Protein AF-A0A838DLN4-F1 (afdb_monomer)

Foldseek 3Di:
DPDDPDDLDDDPWDWQEWEAQLVNQKIWTWTQVQWIWMDGNVPVPPDSGTDIQDDGPGTWNEKEAALVRQWMWIWGQSQWIWIAGPVVSDTLDIDHDGPGTDNYDYYDNPDDDDPPPRD

Mean predicted aligned error: 5.26 Å

Sequence (119 aa):
TGQCLKILQGYSNWVYSVAFSPSGNLLASGHQDNEVRFWDLKDLKSVPFPRLLRGHLGVVYSVAFNRAGNMLASGSLDRMVRIWDVNTGECLATLPGHNDQVNSVAFHPLFKNNQKMFA

pLDDT: mean 88.84, std 13.3, range [38.81, 98.81]

Secondary structure (DSSP, 8-state):
------------SPEEEEEE-TTSSEEEEEETTS-EEEEESTTTTT--S-EEE---SS-EEEEEE-TTSSEEEEEETTS-EEEEETTT--EEEEE---SS--------TT----S-S--

Solvent-accessible surface area (backbone atoms only — not comparable to full-atom values): 6870 Å² total; per-residue (Å²): 133,93,67,86,88,76,82,90,74,91,75,95,63,59,71,62,25,67,30,62,27,73,84,66,44,34,43,38,33,9,20,55,84,16,36,36,38,33,37,57,62,85,42,61,86,80,50,86,65,63,51,71,38,80,78,57,86,25,33,19,38,13,38,26,43,30,58,83,41,53,36,36,39,36,10,12,57,61,19,35,38,38,33,29,35,61,87,82,50,45,76,68,43,76,47,76,82,53,96,50,58,28,69,68,52,76,55,60,81,81,56,76,85,78,93,69,90,78,124

Nearest PDB structures (foldseek):
  5l8e-assembly2_B  TM=8.936E-01  e=5.166E-07  Homo sapiens
  5k1a-assembly4_H  TM=8.911E-01  e=6.923E-07  Homo sapiens
  5k1c-assembly1_B  TM=9.062E-01  e=1.397E-06  Homo sapiens
  5k1b-assembly1_B  TM=9.001E-01  e=1.043E-06  Homo sapiens
  7ay2-assembly1_A  TM=8.968E-01  e=9.276E-07  Homo sapiens

Radius of gyration: 14.25 Å; Cα contacts (8 Å, |Δi|>4): 281; chains: 1; bounding box: 30×31×39 Å

Structure (mmCIF, N/CA/C/O backbone):
data_AF-A0A838DLN4-F1
#
_entry.id   AF-A0A838DLN4-F1
#
loop_
_atom_site.group_PDB
_atom_site.id
_atom_site.type_symbol
_atom_site.label_atom_id
_atom_site.label_alt_id
_atom_site.label_comp_id
_atom_site.label_asym_id
_atom_site.label_entity_id
_atom_site.label_seq_id
_atom_site.pdbx_PDB_ins_code
_atom_site.Cartn_x
_atom_site.Cartn_y
_atom_site.Cartn_z
_atom_site.occupancy
_atom_site.B_iso_or_equiv
_atom_site.auth_seq_id
_atom_site.auth_comp_id
_atom_site.auth_asym_id
_atom_site.auth_atom_id
_atom_site.pdbx_PDB_model_num
ATOM 1 N N . THR A 1 1 ? -15.950 12.995 17.698 1.00 76.19 1 THR A N 1
ATOM 2 C CA . THR A 1 1 ? -15.173 13.294 18.920 1.00 76.19 1 THR A CA 1
ATOM 3 C C . THR A 1 1 ? -13.781 13.845 18.634 1.00 76.19 1 THR A C 1
ATOM 5 O O . THR A 1 1 ? -13.218 14.427 19.544 1.00 76.19 1 THR A O 1
ATOM 8 N N . GLY A 1 2 ? -13.207 13.705 17.424 1.00 88.56 2 GLY A N 1
ATOM 9 C CA . GLY A 1 2 ? -11.891 14.292 17.093 1.00 88.56 2 GLY A CA 1
ATOM 10 C C . GLY A 1 2 ? -10.709 13.703 17.876 1.00 88.56 2 GLY A C 1
ATOM 11 O O . GLY A 1 2 ? -9.593 14.195 17.772 1.00 88.56 2 GLY A O 1
ATOM 12 N N . GLN A 1 3 ? -10.950 12.656 18.668 1.00 89.38 3 GLN A N 1
ATOM 13 C CA . GLN A 1 3 ? -9.946 12.017 19.505 1.00 89.38 3 GLN A CA 1
ATOM 14 C C . GLN A 1 3 ? -9.136 11.012 18.688 1.00 89.38 3 GLN A C 1
ATOM 16 O O . GLN A 1 3 ? -9.696 10.217 17.930 1.00 89.38 3 GLN A O 1
ATOM 21 N N . CYS A 1 4 ? -7.818 11.028 18.877 1.00 86.50 4 CYS A N 1
ATOM 22 C CA . CYS A 1 4 ? -6.935 10.008 18.328 1.00 86.50 4 CYS A CA 1
ATOM 23 C C . CYS A 1 4 ? -7.241 8.658 18.991 1.00 86.50 4 CYS A C 1
ATOM 25 O O . CYS A 1 4 ? -7.117 8.521 20.206 1.00 86.50 4 CYS A O 1
ATOM 27 N N . LEU A 1 5 ? -7.656 7.670 18.192 1.00 80.94 5 LEU A N 1
ATOM 28 C CA . LEU A 1 5 ? -8.001 6.335 18.691 1.00 80.94 5 LEU A CA 1
ATOM 29 C C . LEU A 1 5 ? -6.759 5.482 18.965 1.00 80.94 5 LEU A C 1
ATOM 31 O O . LEU A 1 5 ? -6.728 4.707 19.920 1.00 80.94 5 LEU A O 1
ATOM 35 N N . LYS A 1 6 ? -5.743 5.589 18.103 1.00 80.69 6 LYS A N 1
ATOM 36 C CA . LYS A 1 6 ? -4.526 4.782 18.180 1.00 80.69 6 LYS A CA 1
ATOM 37 C C . LYS A 1 6 ? -3.398 5.435 17.390 1.00 80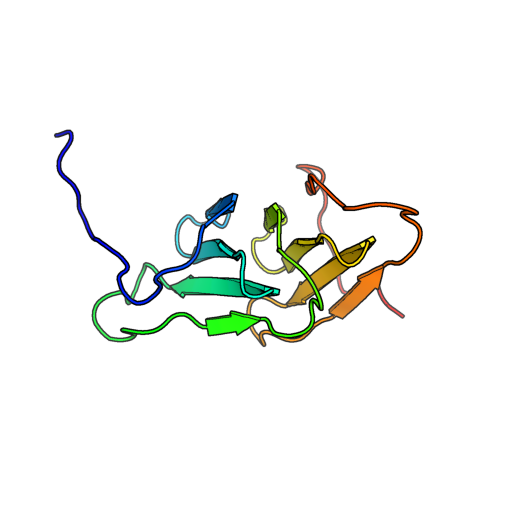.69 6 LYS A C 1
ATOM 39 O O . LYS A 1 6 ? -3.621 5.942 16.294 1.00 80.69 6 LYS A O 1
ATOM 44 N N . ILE A 1 7 ? -2.184 5.345 17.926 1.00 83.75 7 ILE A N 1
ATOM 45 C CA . ILE A 1 7 ? -0.948 5.667 17.212 1.00 83.75 7 ILE A CA 1
ATOM 46 C C . ILE A 1 7 ? -0.256 4.345 16.886 1.00 83.75 7 ILE A C 1
ATOM 48 O O . ILE A 1 7 ? 0.050 3.566 17.791 1.00 83.75 7 ILE A O 1
ATOM 52 N N . LEU A 1 8 ? -0.030 4.083 15.601 1.00 80.31 8 LEU A N 1
ATOM 53 C CA . LEU A 1 8 ? 0.753 2.939 15.137 1.00 80.31 8 LEU A CA 1
ATOM 54 C C . LEU A 1 8 ? 2.221 3.371 15.097 1.00 80.31 8 LEU A C 1
ATOM 56 O O . LEU A 1 8 ? 2.687 3.941 14.115 1.00 80.31 8 LEU A O 1
ATOM 60 N N . GLN A 1 9 ? 2.909 3.201 16.227 1.00 70.00 9 GLN A N 1
ATOM 61 C CA . GLN A 1 9 ? 4.315 3.574 16.394 1.00 70.00 9 GLN A CA 1
ATOM 62 C C . GLN A 1 9 ? 5.249 2.489 15.842 1.00 70.00 9 GLN A C 1
ATOM 64 O O . GLN A 1 9 ? 4.858 1.331 15.723 1.00 70.00 9 GLN A O 1
ATOM 69 N N . GLY A 1 10 ? 6.495 2.865 15.543 1.00 64.06 10 GLY A N 1
ATOM 70 C CA . GLY A 1 10 ? 7.550 1.905 15.197 1.00 64.06 10 GLY A CA 1
ATOM 71 C C . GLY A 1 10 ? 8.532 2.360 14.121 1.00 64.06 10 GLY A C 1
ATOM 72 O O . GLY A 1 10 ? 9.508 1.656 13.885 1.00 64.06 10 GLY A O 1
ATOM 73 N N . TYR A 1 11 ? 8.306 3.510 13.475 1.00 67.69 11 TYR A N 1
ATOM 74 C CA . TYR A 1 11 ? 9.064 3.892 12.280 1.00 67.69 11 TYR A CA 1
ATOM 75 C C . TYR A 1 11 ? 9.397 5.386 12.276 1.00 67.69 11 TYR A C 1
ATOM 77 O O . TYR A 1 11 ? 8.534 6.219 12.542 1.00 67.69 11 TYR A O 1
ATOM 85 N N . SER A 1 12 ? 10.657 5.717 11.979 1.00 69.50 12 SER A N 1
ATOM 86 C CA . SER A 1 12 ? 11.183 7.091 11.903 1.00 69.50 12 SER A CA 1
ATOM 87 C C . SER A 1 12 ? 11.162 7.682 10.487 1.00 69.50 12 SER A C 1
ATOM 89 O O . SER A 1 12 ? 11.591 8.814 10.284 1.00 69.50 12 SER A O 1
ATOM 91 N N . ASN A 1 13 ? 10.694 6.909 9.509 1.00 85.19 13 ASN A N 1
ATOM 92 C CA . ASN A 1 13 ? 10.712 7.247 8.090 1.00 85.19 13 ASN A CA 1
ATOM 93 C C . ASN A 1 13 ? 9.366 7.811 7.621 1.00 85.19 13 ASN A C 1
ATOM 95 O O . ASN A 1 13 ? 8.333 7.589 8.253 1.00 85.19 13 ASN A O 1
ATOM 99 N N . TRP A 1 14 ? 9.369 8.536 6.499 1.00 93.81 14 TRP A N 1
ATOM 100 C CA . TRP A 1 14 ? 8.142 9.118 5.959 1.00 93.81 14 TRP A CA 1
ATOM 101 C C . TRP A 1 14 ? 7.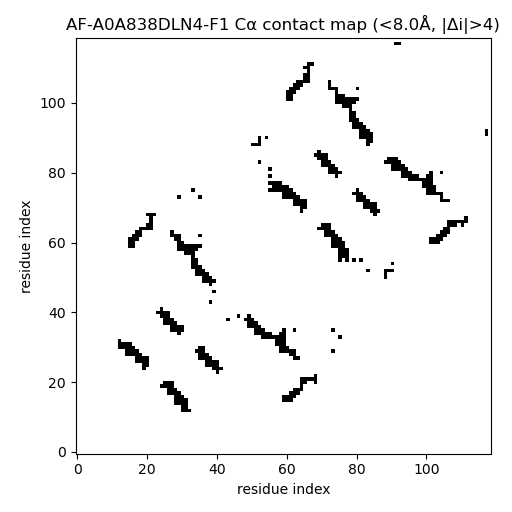180 8.047 5.441 1.00 93.81 14 TRP A C 1
ATOM 103 O O . TRP A 1 14 ? 7.580 7.092 4.767 1.00 93.81 14 TRP A O 1
ATOM 113 N N . VAL A 1 15 ? 5.896 8.265 5.725 1.00 94.69 15 VAL A N 1
ATOM 114 C CA . VAL A 1 15 ? 4.773 7.521 5.152 1.00 94.69 15 VAL A CA 1
ATOM 115 C C . VAL A 1 15 ? 4.180 8.371 4.035 1.00 94.69 15 VAL A C 1
ATOM 117 O O . VAL A 1 15 ? 3.675 9.461 4.297 1.00 94.69 15 VAL A O 1
ATOM 120 N N . TYR A 1 16 ? 4.243 7.886 2.797 1.00 97.38 16 TYR A N 1
ATOM 121 C CA . TYR A 1 16 ? 3.799 8.644 1.618 1.00 97.38 16 TYR A CA 1
ATOM 122 C C . TYR A 1 16 ? 2.348 8.358 1.235 1.00 97.38 16 TYR A C 1
ATOM 124 O O . TYR A 1 16 ? 1.686 9.189 0.619 1.00 97.38 16 TYR A O 1
ATOM 132 N N . SER A 1 17 ? 1.838 7.182 1.597 1.00 97.94 17 SER A N 1
ATOM 133 C CA . SER A 1 17 ? 0.492 6.756 1.233 1.00 97.94 17 SER A CA 1
ATOM 134 C C . SER A 1 17 ? -0.084 5.826 2.284 1.00 97.94 17 SER A C 1
ATOM 136 O O . SER A 1 17 ? 0.647 5.054 2.906 1.00 97.94 17 SER A O 1
ATOM 138 N N . VAL A 1 18 ? -1.403 5.894 2.457 1.00 97.25 18 VAL A N 1
ATOM 139 C CA . VAL A 1 18 ? -2.191 4.969 3.268 1.00 97.25 18 VAL A CA 1
ATOM 140 C C . VAL A 1 18 ? -3.461 4.577 2.522 1.00 97.25 18 VAL A C 1
ATOM 142 O O . VAL A 1 18 ? -4.038 5.390 1.802 1.00 97.25 18 VAL A O 1
ATOM 145 N N . ALA A 1 19 ? -3.919 3.344 2.717 1.00 97.94 19 ALA A N 1
ATOM 146 C CA . ALA A 1 19 ? -5.175 2.858 2.157 1.00 97.94 19 ALA A CA 1
ATOM 147 C C . ALA A 1 19 ? -5.874 1.923 3.145 1.00 97.94 19 ALA A C 1
ATOM 149 O O . ALA A 1 19 ? -5.243 1.034 3.712 1.00 97.94 19 ALA A O 1
ATOM 150 N N . PHE A 1 20 ? -7.184 2.085 3.325 1.00 96.38 20 PHE A N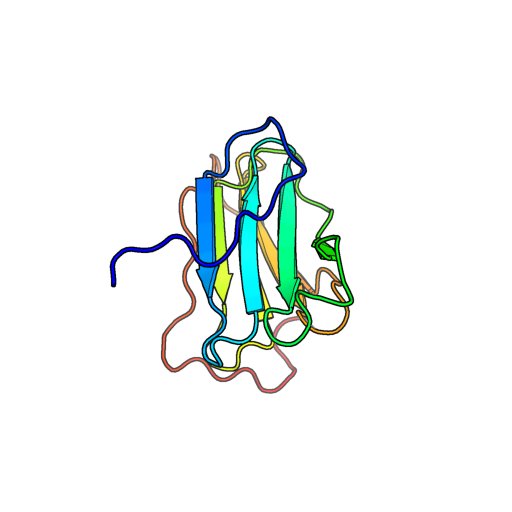 1
ATOM 151 C CA . PHE A 1 20 ? -8.000 1.093 4.024 1.00 96.38 20 PHE A CA 1
ATOM 152 C C . PHE A 1 20 ? -8.468 0.023 3.043 1.00 96.38 20 PHE A C 1
ATOM 154 O O . PHE A 1 20 ? -8.811 0.327 1.897 1.00 96.38 20 PHE A O 1
ATOM 161 N N . SER A 1 21 ? -8.531 -1.230 3.495 1.00 95.00 21 SER A N 1
ATOM 162 C CA . SER A 1 21 ? -9.240 -2.249 2.728 1.00 95.00 21 SER A CA 1
ATOM 163 C C . SER A 1 21 ? -10.732 -1.906 2.659 1.00 95.00 21 SER A C 1
ATOM 165 O O . SER A 1 21 ? -11.260 -1.269 3.573 1.00 95.00 21 SER A O 1
ATOM 167 N N . PRO A 1 22 ? -11.462 -2.366 1.628 1.00 94.12 22 PRO A N 1
ATOM 168 C CA . PRO A 1 22 ? -12.896 -2.093 1.493 1.00 94.12 22 PRO A CA 1
ATOM 169 C C . PRO A 1 22 ? -13.739 -2.558 2.686 1.00 94.12 22 PRO A C 1
ATOM 171 O O . PRO A 1 22 ? -14.810 -2.017 2.933 1.00 94.12 22 PRO A O 1
ATOM 174 N N . SER A 1 23 ? -13.263 -3.567 3.423 1.00 93.38 23 SER A N 1
ATOM 175 C CA . SER A 1 23 ? -13.920 -4.054 4.640 1.00 93.38 23 SER A CA 1
ATOM 176 C C . SER A 1 23 ? -13.652 -3.188 5.877 1.00 93.38 23 SER A C 1
ATOM 178 O O . SER A 1 23 ? -14.257 -3.424 6.917 1.00 93.38 23 SER A O 1
ATOM 180 N N . GLY A 1 24 ? -12.714 -2.240 5.794 1.00 92.00 24 GLY A N 1
ATOM 181 C CA . GLY A 1 24 ? -12.269 -1.400 6.907 1.00 92.00 24 GLY A CA 1
ATOM 182 C C . GLY A 1 24 ? -11.393 -2.117 7.935 1.00 92.00 24 GLY A C 1
ATOM 183 O O . GLY A 1 24 ? -10.984 -1.502 8.910 1.00 92.00 24 GLY A O 1
ATOM 184 N N . ASN A 1 25 ? -11.090 -3.401 7.734 1.00 91.69 25 ASN A N 1
ATOM 185 C CA . ASN A 1 25 ? -10.374 -4.213 8.721 1.00 91.69 25 ASN A CA 1
ATOM 186 C C . ASN A 1 25 ? -8.860 -4.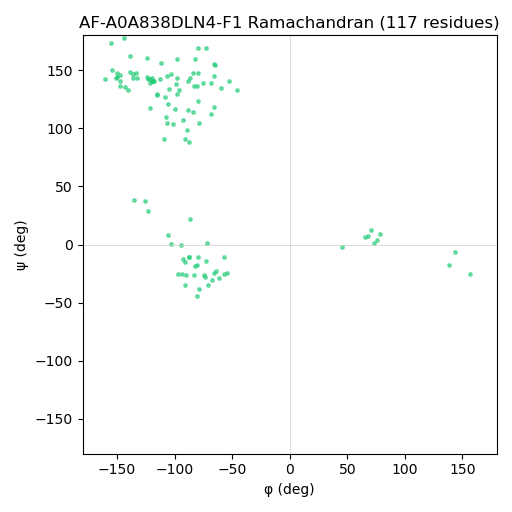191 8.552 1.00 91.69 25 ASN A C 1
ATOM 188 O O . ASN A 1 25 ? -8.153 -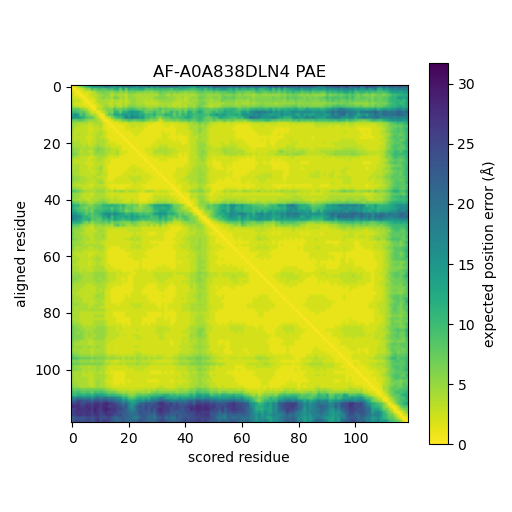4.612 9.455 1.00 91.69 25 ASN A O 1
ATOM 192 N N . LEU A 1 26 ? -8.364 -3.734 7.402 1.00 92.75 26 LEU A N 1
ATOM 193 C CA . LEU A 1 26 ? -6.932 -3.641 7.147 1.00 92.75 26 LEU A CA 1
ATOM 194 C C . LEU A 1 26 ? -6.570 -2.206 6.794 1.00 92.75 26 LEU A C 1
ATOM 196 O O . LEU A 1 26 ? -7.311 -1.545 6.065 1.00 92.75 26 LEU A O 1
ATOM 200 N N . LEU A 1 27 ? -5.411 -1.767 7.264 1.00 94.31 27 LEU A N 1
ATOM 201 C CA . LEU A 1 27 ? -4.759 -0.531 6.841 1.00 94.31 27 LEU A CA 1
ATOM 202 C C . LEU A 1 27 ? -3.449 -0.904 6.163 1.00 94.31 27 LEU A C 1
ATOM 204 O O . LEU A 1 27 ? -2.684 -1.651 6.753 1.00 94.31 27 LEU A O 1
ATOM 208 N N . ALA A 1 28 ? -3.180 -0.388 4.969 1.00 96.19 28 ALA A N 1
ATOM 209 C CA . ALA A 1 28 ? -1.893 -0.494 4.291 1.00 96.19 28 ALA A CA 1
ATOM 210 C C . ALA A 1 28 ? -1.212 0.873 4.217 1.00 96.19 28 ALA A C 1
ATOM 212 O O . ALA A 1 28 ? -1.877 1.908 4.257 1.00 96.19 28 ALA A O 1
ATOM 213 N N . SER A 1 29 ? 0.110 0.874 4.086 1.00 96.06 29 SER A N 1
ATOM 214 C CA . SER A 1 29 ? 0.924 2.083 3.979 1.00 96.06 29 SER A CA 1
ATOM 215 C C . SER A 1 29 ? 2.182 1.862 3.144 1.00 96.06 29 SER A C 1
ATOM 217 O O . SER A 1 29 ? 2.777 0.785 3.204 1.00 96.06 29 SER A O 1
ATOM 219 N N . GLY A 1 30 ? 2.574 2.885 2.383 1.00 97.00 30 GLY A N 1
ATOM 220 C CA . GLY A 1 30 ? 3.820 2.938 1.612 1.00 97.00 30 GLY A CA 1
ATOM 221 C C . GLY A 1 30 ? 4.855 3.842 2.285 1.00 97.00 30 GLY A C 1
ATOM 222 O O . GLY A 1 30 ? 4.515 4.943 2.730 1.00 97.00 30 GLY A O 1
ATOM 223 N N . HIS A 1 31 ? 6.099 3.367 2.382 1.00 95.81 31 HIS A N 1
ATOM 224 C CA . HIS A 1 31 ? 7.149 3.983 3.198 1.00 95.81 31 HIS A CA 1
ATOM 225 C C . HIS A 1 31 ? 8.408 4.345 2.408 1.00 95.81 31 HIS A C 1
ATOM 227 O O . HIS A 1 31 ? 8.693 3.796 1.342 1.00 95.81 31 HIS A O 1
ATOM 233 N N . GLN A 1 32 ? 9.201 5.251 2.988 1.00 96.81 32 GLN A N 1
ATOM 234 C CA . GLN A 1 32 ? 10.522 5.634 2.479 1.00 96.81 32 GLN A CA 1
ATOM 235 C C . GLN A 1 32 ? 11.560 4.504 2.522 1.00 96.81 32 GLN A C 1
ATOM 237 O O . GLN A 1 32 ? 12.504 4.527 1.745 1.00 96.81 32 GLN A O 1
ATOM 242 N N . ASP A 1 33 ? 11.400 3.518 3.406 1.00 94.81 33 ASP A N 1
ATOM 243 C CA . ASP A 1 33 ? 12.318 2.376 3.542 1.00 94.81 33 ASP A CA 1
ATOM 244 C C . ASP A 1 33 ? 12.001 1.214 2.594 1.00 94.81 33 ASP A C 1
ATOM 246 O O . ASP A 1 33 ? 12.418 0.080 2.823 1.00 94.81 33 ASP A O 1
ATOM 250 N N . ASN A 1 34 ? 11.288 1.512 1.508 1.00 95.88 34 ASN A N 1
ATOM 251 C CA . ASN A 1 34 ? 10.950 0.589 0.428 1.00 95.88 34 ASN A CA 1
ATOM 252 C C . ASN A 1 34 ? 9.968 -0.524 0.832 1.00 95.88 34 ASN A C 1
ATOM 254 O O . ASN A 1 34 ? 9.709 -1.437 0.048 1.00 95.88 34 ASN A O 1
ATOM 258 N N . GLU A 1 35 ? 9.400 -0.476 2.036 1.00 94.69 35 GLU A N 1
ATOM 259 C CA . GLU A 1 35 ? 8.442 -1.475 2.497 1.00 94.69 35 GLU A CA 1
ATOM 260 C C . GLU A 1 35 ? 7.001 -0.990 2.317 1.00 94.69 35 GLU A C 1
ATOM 262 O O . GLU A 1 35 ? 6.665 0.178 2.537 1.00 94.69 35 GLU A O 1
ATOM 267 N N . VAL A 1 36 ? 6.117 -1.927 1.971 1.00 96.50 36 VAL A N 1
ATOM 268 C CA . VAL A 1 36 ? 4.687 -1.759 2.223 1.00 96.50 36 VAL A CA 1
ATOM 269 C C . VAL A 1 36 ? 4.355 -2.466 3.522 1.00 96.50 36 VAL A C 1
ATOM 271 O O . VAL A 1 36 ? 4.751 -3.609 3.749 1.00 96.50 36 VAL A O 1
ATOM 274 N N . ARG A 1 37 ? 3.610 -1.788 4.388 1.00 92.94 37 ARG A N 1
ATOM 275 C CA . ARG A 1 37 ? 3.193 -2.330 5.682 1.00 92.94 37 ARG A CA 1
ATOM 276 C C . ARG A 1 37 ? 1.694 -2.375 5.756 1.00 92.94 37 ARG A C 1
ATOM 278 O O . ARG A 1 37 ? 1.049 -1.420 5.325 1.00 92.94 37 ARG A O 1
ATOM 285 N N . PHE A 1 38 ? 1.148 -3.429 6.346 1.00 91.38 38 PHE A N 1
ATOM 286 C CA . PHE A 1 38 ? -0.272 -3.460 6.649 1.00 91.38 38 PHE A CA 1
ATOM 287 C C . PHE A 1 38 ? -0.592 -4.062 8.016 1.00 91.38 38 PHE A C 1
ATOM 289 O O . PHE A 1 38 ? 0.111 -4.941 8.516 1.00 91.38 38 PHE A O 1
ATOM 296 N N . TRP A 1 39 ? -1.665 -3.553 8.619 1.00 90.12 39 TRP A N 1
ATOM 297 C CA . TRP A 1 39 ? -2.138 -3.900 9.957 1.00 90.12 39 TRP A CA 1
ATOM 298 C C . TRP A 1 39 ? -3.531 -4.501 9.889 1.00 90.12 39 TRP A C 1
ATOM 300 O O . TRP A 1 39 ? -4.379 -3.997 9.150 1.00 90.12 39 TRP A O 1
ATOM 310 N N . ASP A 1 40 ? -3.773 -5.517 10.717 1.00 88.88 40 ASP A N 1
ATOM 311 C CA . ASP A 1 40 ? -5.124 -5.963 11.040 1.00 88.88 40 ASP A CA 1
ATOM 312 C C . ASP A 1 40 ? -5.691 -5.100 12.168 1.00 88.88 40 ASP A C 1
ATOM 314 O O . ASP A 1 40 ? -5.195 -5.088 13.295 1.00 88.88 40 ASP A O 1
ATOM 318 N N . LEU A 1 41 ? -6.730 -4.340 11.840 1.00 86.88 41 LEU A N 1
ATOM 319 C CA . LEU A 1 41 ? -7.381 -3.407 12.746 1.00 86.88 41 LEU A CA 1
ATOM 320 C C . LEU A 1 41 ? -8.366 -4.100 13.691 1.00 86.88 41 LEU A C 1
ATOM 322 O O . LEU A 1 41 ? -8.701 -3.524 14.726 1.00 86.88 41 LEU A O 1
ATOM 326 N N . LYS A 1 42 ? -8.806 -5.329 13.381 1.00 84.62 42 LYS A N 1
ATOM 327 C CA . LYS A 1 42 ? -9.638 -6.114 14.305 1.00 84.62 42 LYS A CA 1
ATOM 328 C C . LYS A 1 42 ? -8.853 -6.530 15.538 1.00 84.62 42 LYS A C 1
ATOM 330 O O . LYS A 1 42 ? -9.436 -6.643 16.613 1.00 84.62 42 LYS A O 1
ATOM 335 N N . ASP A 1 43 ? -7.548 -6.730 15.375 1.00 73.56 43 ASP A N 1
ATOM 336 C CA . ASP A 1 43 ? -6.690 -7.295 16.408 1.00 73.56 43 ASP A CA 1
ATOM 337 C C . ASP A 1 43 ? -5.463 -6.434 16.739 1.00 73.56 43 ASP A C 1
ATOM 339 O O . ASP A 1 43 ? -4.378 -6.908 17.075 1.00 73.56 43 ASP A O 1
ATOM 343 N N . LEU A 1 44 ? -5.663 -5.114 16.726 1.00 72.19 44 LEU A N 1
ATOM 344 C CA . LEU A 1 44 ? -4.673 -4.120 17.161 1.00 72.19 44 LEU A CA 1
ATOM 345 C C . LEU A 1 44 ? -4.177 -4.307 18.606 1.00 72.19 44 LEU A C 1
ATOM 347 O O . LEU A 1 44 ? -3.258 -3.604 19.034 1.00 72.19 44 LEU A O 1
ATOM 351 N N . LYS A 1 45 ? -4.822 -5.180 19.388 1.00 68.75 45 LYS A N 1
ATOM 352 C CA . LYS A 1 45 ? -4.417 -5.510 20.756 1.00 68.75 45 LYS A CA 1
ATOM 353 C C . LYS A 1 45 ? -3.461 -6.702 20.807 1.00 68.75 45 LYS A C 1
ATOM 355 O O . LYS A 1 45 ? -2.591 -6.679 21.672 1.00 68.75 45 LYS A O 1
ATOM 360 N N . SER A 1 46 ? -3.598 -7.703 19.930 1.00 62.78 46 SER A N 1
ATOM 361 C CA . SER A 1 46 ? -2.742 -8.898 19.956 1.00 62.78 46 SER A CA 1
ATOM 362 C C . SER A 1 46 ? -1.572 -8.842 18.970 1.00 62.78 46 SER A C 1
ATOM 364 O O . SER A 1 46 ? -0.540 -9.460 19.228 1.00 62.78 46 SER A O 1
ATOM 366 N N . VAL A 1 47 ? -1.692 -8.077 17.876 1.00 64.75 47 VAL A N 1
ATOM 367 C CA . VAL A 1 47 ? -0.648 -7.970 16.848 1.00 64.75 47 VAL A CA 1
ATOM 368 C C . VAL A 1 47 ? -0.002 -6.580 16.906 1.00 64.75 47 VAL A C 1
ATOM 370 O O . VAL A 1 47 ? -0.474 -5.645 16.255 1.00 64.75 47 VAL A O 1
ATOM 373 N N . PRO A 1 48 ? 1.082 -6.401 17.685 1.00 65.00 48 PRO A N 1
ATOM 374 C CA . PRO A 1 48 ? 1.712 -5.093 17.854 1.00 65.00 48 PRO A CA 1
ATOM 375 C C . PRO A 1 48 ? 2.486 -4.618 16.615 1.00 65.00 48 PRO A C 1
ATOM 377 O O . PRO A 1 48 ? 2.821 -3.437 16.536 1.00 65.00 48 PRO A O 1
ATOM 380 N N . PHE A 1 49 ? 2.764 -5.503 15.651 1.00 78.44 49 PHE A N 1
ATOM 381 C CA . PHE A 1 49 ? 3.610 -5.208 14.493 1.00 78.44 49 PHE A CA 1
ATOM 382 C C . PHE A 1 49 ? 2.872 -5.408 13.164 1.00 78.44 49 PHE A C 1
ATOM 384 O O . PHE A 1 49 ? 2.103 -6.359 13.024 1.00 78.44 49 PHE A O 1
ATOM 391 N N . PRO A 1 50 ? 3.111 -4.552 12.158 1.00 87.06 50 PRO A N 1
ATOM 392 C CA . PRO A 1 50 ? 2.564 -4.769 10.830 1.00 87.06 50 PRO A CA 1
ATOM 393 C C . PRO A 1 50 ? 3.155 -6.009 10.171 1.00 87.06 50 PRO A C 1
ATOM 395 O O . PRO A 1 50 ? 4.307 -6.384 10.397 1.00 87.06 50 PRO A O 1
ATOM 398 N N . ARG A 1 51 ? 2.386 -6.568 9.241 1.00 89.44 51 ARG A N 1
ATOM 399 C CA . ARG A 1 51 ? 2.928 -7.455 8.217 1.00 89.44 51 ARG A CA 1
ATOM 400 C C . ARG A 1 51 ? 3.669 -6.618 7.178 1.00 89.44 51 ARG A C 1
ATOM 402 O O . ARG A 1 51 ? 3.209 -5.538 6.801 1.00 89.44 51 ARG A O 1
ATOM 409 N N . LEU A 1 52 ? 4.817 -7.123 6.736 1.00 92.50 52 LEU A N 1
ATOM 410 C CA . LEU A 1 52 ? 5.715 -6.433 5.814 1.00 92.50 52 LEU A CA 1
ATOM 411 C C . LEU A 1 52 ? 5.665 -7.104 4.446 1.00 92.50 52 LEU A C 1
ATOM 413 O O . LEU A 1 52 ? 5.895 -8.306 4.334 1.00 92.50 52 LEU A O 1
ATOM 417 N N . LEU A 1 53 ? 5.419 -6.312 3.411 1.00 94.69 53 LEU A N 1
ATOM 418 C CA . LEU A 1 53 ? 5.522 -6.716 2.018 1.00 94.69 53 LEU A CA 1
ATOM 419 C C . LEU A 1 53 ? 6.843 -6.169 1.479 1.00 94.69 53 LEU A C 1
ATOM 421 O O . LEU A 1 53 ? 7.007 -4.964 1.259 1.00 94.69 53 LEU A O 1
ATOM 425 N N . ARG A 1 54 ? 7.816 -7.071 1.345 1.00 95.56 54 ARG A N 1
ATOM 426 C CA . ARG A 1 54 ? 9.188 -6.763 0.933 1.00 95.56 54 ARG A CA 1
ATOM 427 C C . ARG A 1 54 ? 9.359 -7.051 -0.552 1.00 95.56 54 ARG A C 1
ATOM 429 O O . ARG A 1 54 ? 8.900 -8.077 -1.042 1.00 95.56 54 ARG A O 1
ATOM 436 N N . GLY A 1 55 ? 10.057 -6.168 -1.258 1.00 96.06 55 GLY A N 1
ATOM 437 C CA . GLY A 1 55 ? 10.430 -6.405 -2.654 1.00 96.06 55 GLY A CA 1
ATOM 438 C C . GLY A 1 55 ? 10.705 -5.140 -3.454 1.00 96.06 55 GLY A C 1
ATOM 439 O O . GLY A 1 55 ? 11.468 -5.197 -4.415 1.00 96.06 55 GLY A O 1
ATOM 440 N N . HIS A 1 56 ? 10.125 -4.000 -3.076 1.00 98.12 56 HIS A N 1
ATOM 441 C CA . HIS A 1 56 ? 10.517 -2.738 -3.694 1.00 98.12 56 HIS A CA 1
ATOM 442 C C . HIS A 1 56 ? 11.968 -2.388 -3.354 1.00 98.12 56 HIS A C 1
ATOM 444 O O . HIS A 1 56 ? 12.457 -2.678 -2.261 1.00 98.12 56 HIS A O 1
ATOM 450 N N . LEU A 1 57 ? 12.651 -1.772 -4.315 1.00 97.94 57 LEU A N 1
ATOM 451 C CA . LEU A 1 57 ? 14.045 -1.333 -4.187 1.00 97.94 57 LEU A CA 1
ATOM 452 C C . LEU A 1 57 ? 14.166 0.190 -4.026 1.00 97.94 57 LEU A C 1
ATOM 454 O O . LEU A 1 57 ? 15.267 0.734 -4.047 1.00 97.94 57 LEU A O 1
ATOM 458 N N . GLY A 1 58 ? 13.035 0.874 -3.860 1.00 98.06 58 GLY A N 1
ATOM 459 C CA . GLY A 1 58 ? 12.954 2.310 -3.641 1.00 98.06 58 GLY A CA 1
ATOM 460 C C . GLY A 1 58 ? 11.671 2.696 -2.910 1.00 98.06 58 GLY A C 1
ATOM 461 O O . GLY A 1 58 ? 10.785 1.861 -2.699 1.00 98.06 58 GLY A O 1
ATOM 462 N N . VAL A 1 59 ? 11.578 3.976 -2.547 1.00 98.06 59 VAL A N 1
ATOM 463 C CA . VAL A 1 59 ? 10.450 4.569 -1.812 1.00 98.06 59 VAL A CA 1
ATOM 464 C C . VAL A 1 59 ? 9.119 4.128 -2.405 1.00 98.06 59 VAL A C 1
ATOM 466 O O . VAL A 1 59 ? 8.936 4.187 -3.619 1.00 98.06 59 VAL A O 1
ATOM 469 N N . VAL A 1 60 ? 8.180 3.710 -1.558 1.00 98.56 60 VAL A N 1
ATOM 470 C CA . VAL A 1 60 ? 6.829 3.360 -1.999 1.00 98.56 60 VAL A CA 1
ATOM 471 C 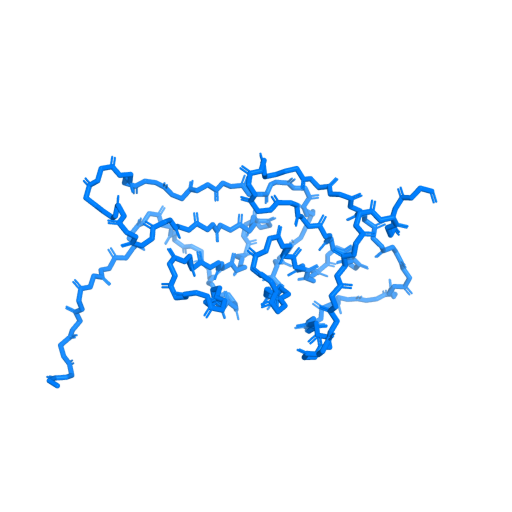C . VAL A 1 60 ? 5.928 4.581 -1.878 1.00 98.56 60 VAL A C 1
ATOM 473 O O . VAL A 1 60 ? 5.539 4.971 -0.777 1.00 98.56 60 VAL A O 1
ATOM 476 N N . TYR A 1 61 ? 5.582 5.174 -3.016 1.00 98.69 61 TYR A N 1
ATOM 477 C CA . TYR A 1 61 ? 4.803 6.410 -3.068 1.00 98.69 61 TYR A CA 1
ATOM 478 C C . TYR A 1 61 ? 3.303 6.189 -2.956 1.00 98.69 61 TYR A C 1
ATOM 480 O O . TYR A 1 61 ? 2.586 7.082 -2.516 1.00 98.69 61 TYR A O 1
ATOM 488 N N . SER A 1 62 ? 2.807 5.019 -3.358 1.00 98.69 62 SER A N 1
ATOM 489 C CA . SER A 1 62 ? 1.371 4.781 -3.442 1.00 98.69 62 SER A CA 1
ATOM 490 C C . SER A 1 62 ? 1.018 3.338 -3.145 1.00 98.69 62 SER A C 1
ATOM 492 O O . SER A 1 62 ? 1.718 2.426 -3.585 1.00 98.69 62 SER A O 1
ATOM 494 N N . VAL A 1 63 ? -0.082 3.145 -2.418 1.00 98.75 63 VAL A N 1
ATOM 495 C CA . VAL A 1 63 ? -0.708 1.844 -2.183 1.00 98.75 63 VAL A CA 1
ATOM 496 C C . VAL A 1 63 ? -2.212 1.928 -2.431 1.00 98.75 63 VAL A C 1
ATOM 498 O O . VAL A 1 63 ? -2.845 2.929 -2.101 1.00 98.75 63 VAL A O 1
ATOM 501 N N . ALA A 1 64 ? -2.806 0.870 -2.982 1.00 98.19 64 ALA A N 1
ATOM 502 C CA . ALA A 1 64 ? -4.250 0.791 -3.193 1.00 98.19 64 ALA A CA 1
ATOM 503 C C . ALA A 1 64 ? -4.753 -0.646 -3.055 1.00 98.19 64 ALA A C 1
ATOM 505 O O . ALA A 1 64 ? -4.153 -1.571 -3.597 1.00 98.19 64 ALA A O 1
ATOM 506 N N . PHE A 1 65 ? -5.880 -0.837 -2.368 1.00 96.50 65 PHE A N 1
ATOM 507 C CA . PHE A 1 65 ? -6.573 -2.124 -2.338 1.00 96.50 65 PHE A CA 1
ATOM 508 C C . PHE A 1 65 ? -7.485 -2.285 -3.549 1.00 96.50 65 PHE A C 1
ATOM 510 O O . PHE A 1 65 ? -8.097 -1.324 -4.021 1.00 96.50 65 PHE A O 1
ATOM 517 N N . ASN A 1 66 ? -7.635 -3.522 -4.014 1.00 94.62 66 ASN A N 1
ATOM 518 C CA . ASN A 1 66 ? -8.703 -3.847 -4.948 1.00 94.62 66 ASN A CA 1
ATOM 519 C C . ASN A 1 66 ? -10.072 -3.856 -4.242 1.00 94.62 66 ASN A C 1
ATOM 521 O O . ASN A 1 66 ? -10.174 -3.864 -3.014 1.00 94.62 66 ASN A O 1
ATOM 525 N N . ARG A 1 67 ? -11.157 -3.910 -5.024 1.00 92.31 67 ARG A N 1
ATOM 526 C CA . ARG A 1 67 ? -12.534 -3.870 -4.502 1.00 92.31 67 ARG A CA 1
ATOM 527 C C . ARG A 1 67 ? -12.879 -5.031 -3.561 1.00 92.31 67 ARG A C 1
ATOM 529 O O . ARG A 1 67 ? -13.749 -4.863 -2.702 1.00 92.31 67 ARG A O 1
ATOM 536 N N . ALA A 1 68 ? -12.242 -6.186 -3.744 1.00 91.50 68 ALA A N 1
ATOM 537 C CA . ALA A 1 68 ? -12.431 -7.370 -2.908 1.00 91.50 68 ALA A CA 1
ATOM 538 C C . ALA A 1 68 ? -11.597 -7.334 -1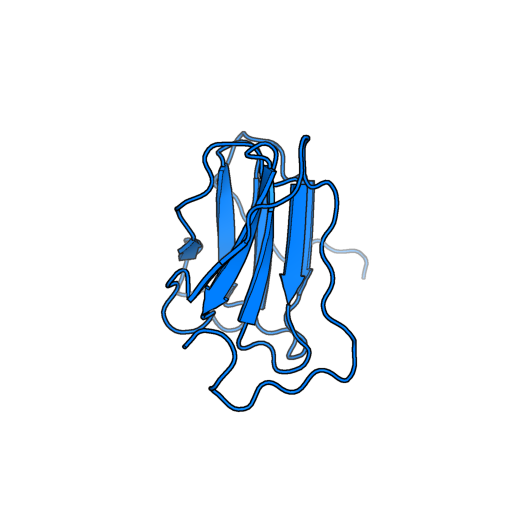.613 1.00 91.50 68 ALA A C 1
ATOM 540 O O . ALA A 1 68 ? -11.910 -8.052 -0.671 1.00 91.50 68 ALA A O 1
ATOM 541 N N . GLY A 1 69 ? -10.563 -6.491 -1.546 1.00 92.56 69 GLY A N 1
ATOM 542 C CA . GLY A 1 69 ? -9.647 -6.381 -0.411 1.00 92.56 69 GLY A CA 1
ATOM 543 C C . GLY A 1 69 ? -8.616 -7.506 -0.294 1.00 92.56 69 GLY A C 1
ATOM 544 O O . GLY A 1 69 ? -7.867 -7.512 0.675 1.00 92.56 69 GLY A O 1
ATOM 545 N N . ASN A 1 70 ? -8.562 -8.441 -1.246 1.00 92.69 70 ASN A N 1
ATOM 546 C CA . ASN A 1 70 ? -7.608 -9.554 -1.240 1.00 92.69 70 ASN A CA 1
ATOM 547 C C . ASN A 1 70 ? -6.313 -9.256 -2.008 1.00 92.69 70 ASN A C 1
ATOM 549 O O . ASN A 1 70 ? -5.355 -10.012 -1.881 1.00 92.69 70 ASN A O 1
ATOM 553 N N . MET A 1 71 ? -6.278 -8.175 -2.793 1.00 95.00 71 MET A N 1
ATOM 554 C CA . MET A 1 71 ? -5.076 -7.735 -3.497 1.00 95.00 71 MET A CA 1
ATOM 555 C C . MET A 1 71 ? -4.736 -6.297 -3.129 1.00 95.00 71 MET A C 1
ATOM 557 O O . MET A 1 71 ? -5.627 -5.452 -2.980 1.00 95.00 71 MET A O 1
ATOM 561 N N . LEU A 1 72 ? -3.439 -6.023 -3.057 1.00 97.38 72 LEU A N 1
ATOM 562 C CA . LEU A 1 72 ? -2.884 -4.688 -2.890 1.00 97.38 72 LEU A CA 1
ATOM 563 C C . LEU A 1 72 ? -1.966 -4.380 -4.075 1.00 97.38 72 LEU A C 1
ATOM 565 O O . LEU A 1 72 ? -1.210 -5.243 -4.509 1.00 97.38 72 LEU A O 1
ATOM 569 N N . ALA A 1 73 ? -2.028 -3.162 -4.596 1.00 98.12 73 ALA A N 1
ATOM 570 C CA . ALA A 1 73 ? -1.081 -2.638 -5.568 1.00 98.12 73 ALA A CA 1
ATOM 571 C C . ALA A 1 73 ? -0.184 -1.620 -4.875 1.00 98.12 73 ALA A C 1
ATOM 573 O O . ALA A 1 73 ? -0.660 -0.870 -4.018 1.00 98.12 73 ALA A O 1
ATOM 574 N N . SER A 1 74 ? 1.080 -1.561 -5.275 1.00 98.81 74 SER A N 1
ATOM 575 C CA . SER A 1 74 ? 2.006 -0.515 -4.851 1.00 98.81 74 SER A CA 1
ATOM 576 C C . SER A 1 74 ? 2.840 0.014 -6.010 1.00 98.81 74 SER A C 1
ATOM 578 O O . SER A 1 74 ? 3.220 -0.747 -6.897 1.00 98.81 74 SER A O 1
ATOM 580 N N . GLY A 1 75 ? 3.108 1.320 -5.992 1.00 98.81 75 GLY A N 1
ATOM 581 C CA . GLY A 1 75 ? 3.989 2.014 -6.934 1.00 98.81 75 GLY A CA 1
ATOM 582 C C . GLY A 1 75 ? 5.181 2.641 -6.212 1.00 98.81 75 GLY A C 1
ATOM 583 O O . GLY A 1 75 ? 5.030 3.150 -5.097 1.00 98.81 75 GLY A O 1
ATOM 584 N N . SER A 1 76 ? 6.363 2.577 -6.826 1.00 98.81 76 SER A N 1
ATOM 585 C CA . SER A 1 76 ? 7.627 2.940 -6.182 1.00 98.81 76 SER A CA 1
ATOM 586 C C . SER A 1 76 ? 8.578 3.741 -7.078 1.00 98.81 76 SER A C 1
ATOM 588 O O . SER A 1 76 ? 8.467 3.757 -8.307 1.00 98.81 76 SER A O 1
ATOM 590 N N . LEU A 1 77 ? 9.550 4.389 -6.428 1.00 98.69 77 LEU A N 1
ATOM 591 C CA . LEU A 1 77 ? 10.755 4.970 -7.023 1.00 98.69 77 LEU A CA 1
ATOM 592 C C . LEU A 1 77 ? 11.560 3.961 -7.858 1.00 98.69 77 LEU A C 1
ATOM 594 O O . LEU A 1 77 ? 12.268 4.354 -8.779 1.00 98.69 77 LEU A O 1
ATOM 598 N N . ASP A 1 78 ? 11.435 2.660 -7.583 1.00 98.50 78 ASP A N 1
ATOM 599 C CA . ASP A 1 78 ? 12.087 1.615 -8.382 1.00 98.50 78 ASP A CA 1
ATOM 600 C C . ASP A 1 78 ? 11.470 1.409 -9.777 1.00 98.50 78 ASP A C 1
ATOM 602 O O . ASP A 1 78 ? 11.963 0.581 -10.546 1.00 98.50 78 ASP A O 1
ATOM 606 N N . ARG A 1 79 ? 10.445 2.206 -10.122 1.00 98.56 79 ARG A N 1
ATOM 607 C CA . ARG A 1 79 ? 9.749 2.228 -11.419 1.00 98.56 79 ARG A CA 1
ATOM 608 C C . ARG A 1 79 ? 8.881 0.995 -11.674 1.00 98.56 79 ARG A C 1
ATOM 610 O O . ARG A 1 79 ? 8.406 0.789 -12.790 1.00 98.56 79 ARG A O 1
ATOM 617 N N . MET A 1 80 ? 8.644 0.192 -10.639 1.00 98.56 80 MET A N 1
ATOM 618 C CA . MET A 1 80 ? 7.794 -0.987 -10.709 1.00 98.56 80 MET A CA 1
ATOM 619 C C . MET A 1 80 ? 6.434 -0.717 -10.075 1.00 98.56 80 MET A C 1
ATOM 621 O O . MET A 1 80 ? 6.314 -0.029 -9.056 1.00 98.56 80 MET A O 1
ATOM 625 N N . VAL A 1 81 ? 5.407 -1.351 -10.641 1.00 98.75 81 VAL A N 1
ATOM 626 C CA . VAL A 1 81 ? 4.163 -1.629 -9.919 1.00 98.75 81 VAL A CA 1
ATOM 627 C C . VAL A 1 81 ? 4.222 -3.060 -9.410 1.00 98.75 81 VAL A C 1
ATOM 629 O O . VAL A 1 81 ? 4.506 -3.979 -10.174 1.00 98.75 81 VAL A O 1
ATOM 632 N N . ARG A 1 82 ? 3.944 -3.277 -8.127 1.00 98.44 82 ARG A N 1
ATOM 633 C CA . ARG A 1 82 ? 3.833 -4.625 -7.557 1.00 98.44 82 ARG A CA 1
ATOM 634 C C . ARG A 1 82 ? 2.405 -4.915 -7.148 1.00 98.44 82 ARG A C 1
ATOM 636 O O . AR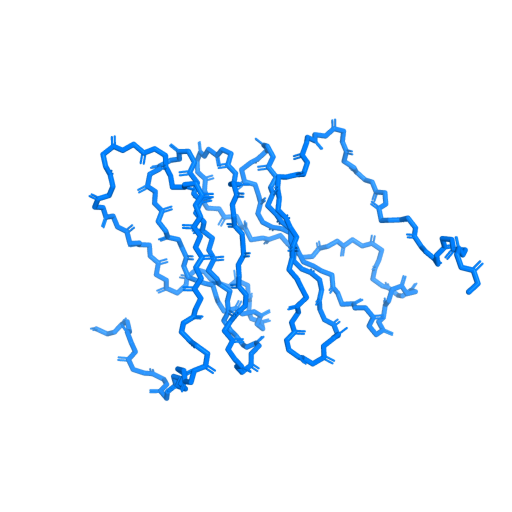G A 1 82 ? 1.703 -4.031 -6.660 1.00 98.44 82 ARG A O 1
ATOM 643 N N . ILE A 1 83 ? 1.994 -6.159 -7.354 1.00 97.88 83 ILE A N 1
ATOM 644 C CA . ILE A 1 83 ? 0.697 -6.681 -6.942 1.00 97.88 83 ILE A CA 1
ATOM 645 C C . ILE A 1 83 ? 0.933 -7.759 -5.895 1.00 97.88 83 ILE A C 1
ATOM 647 O O . ILE A 1 83 ? 1.710 -8.682 -6.127 1.00 97.88 83 ILE A O 1
ATOM 651 N N . TRP A 1 84 ? 0.249 -7.648 -4.766 1.00 97.44 84 TRP A N 1
ATOM 652 C CA . TRP A 1 84 ? 0.448 -8.496 -3.597 1.00 97.44 84 TRP A CA 1
ATOM 653 C C . TRP A 1 84 ? -0.825 -9.252 -3.250 1.00 97.44 84 TRP A C 1
ATOM 655 O O . TRP A 1 84 ? -1.920 -8.686 -3.338 1.00 97.44 84 TRP A O 1
ATOM 665 N N . ASP A 1 85 ? -0.676 -10.495 -2.805 1.00 94.94 85 ASP A N 1
ATOM 666 C CA . ASP A 1 85 ? -1.734 -11.205 -2.095 1.00 94.94 85 ASP A CA 1
ATOM 667 C C . ASP A 1 85 ? -1.755 -10.729 -0.642 1.00 94.94 85 ASP A C 1
ATOM 669 O O . ASP A 1 85 ? -0.753 -10.776 0.070 1.00 94.94 85 ASP A O 1
ATOM 673 N N . VAL A 1 86 ? -2.904 -10.239 -0.191 1.00 92.69 86 VAL A N 1
ATOM 674 C CA . VAL A 1 86 ? -3.046 -9.662 1.152 1.00 92.69 86 VAL A CA 1
ATOM 675 C C . VAL A 1 86 ? -3.055 -10.738 2.244 1.00 92.69 86 VAL A C 1
ATOM 677 O O . VAL A 1 86 ? -2.666 -10.472 3.382 1.00 92.69 86 VAL A O 1
ATOM 680 N N . ASN A 1 87 ? -3.495 -11.955 1.920 1.00 91.06 87 ASN A N 1
ATOM 681 C CA . ASN A 1 87 ? -3.616 -13.042 2.886 1.00 91.06 87 ASN A CA 1
ATOM 682 C C . ASN A 1 87 ? -2.261 -13.704 3.139 1.00 91.06 87 ASN A C 1
ATOM 684 O O . ASN A 1 87 ? -1.918 -13.946 4.300 1.00 91.06 87 ASN A O 1
ATOM 688 N N . THR A 1 88 ? -1.501 -13.972 2.072 1.00 92.50 88 THR A N 1
ATOM 689 C CA . THR A 1 88 ? -0.189 -14.636 2.152 1.00 92.50 88 THR A CA 1
ATOM 690 C C . THR A 1 88 ? 0.962 -13.647 2.309 1.00 92.50 88 THR A C 1
ATOM 692 O O . THR A 1 88 ? 1.984 -13.980 2.902 1.00 92.50 88 THR A O 1
ATOM 695 N N . GLY A 1 89 ? 0.791 -12.410 1.837 1.00 92.50 89 GLY A N 1
ATOM 696 C CA . GLY A 1 89 ? 1.850 -11.406 1.776 1.00 92.50 89 GLY A CA 1
ATOM 697 C C . GLY A 1 89 ? 2.819 -11.599 0.606 1.00 92.50 89 GLY A C 1
ATOM 698 O O . GLY A 1 89 ? 3.849 -10.929 0.537 1.00 92.50 89 GLY A O 1
ATOM 699 N N . GLU A 1 90 ? 2.516 -12.511 -0.315 1.00 94.88 90 GLU A N 1
ATOM 700 C CA . GLU A 1 90 ? 3.370 -12.798 -1.462 1.00 94.88 90 GLU A CA 1
ATOM 701 C C . GLU A 1 90 ? 3.202 -11.753 -2.567 1.00 94.88 90 GLU A C 1
ATOM 703 O O . GLU A 1 90 ? 2.119 -11.212 -2.804 1.00 94.88 90 GLU A O 1
ATOM 708 N N . CYS A 1 91 ? 4.292 -11.486 -3.287 1.00 96.00 91 CYS A N 1
ATOM 709 C CA . CYS A 1 91 ? 4.256 -10.680 -4.501 1.00 96.00 91 CYS A CA 1
ATOM 710 C C . CYS A 1 91 ? 3.733 -11.543 -5.658 1.00 96.00 91 CYS A C 1
ATOM 712 O O . CYS A 1 91 ? 4.470 -12.364 -6.196 1.00 96.00 91 CYS A O 1
ATOM 714 N N . LEU A 1 92 ? 2.482 -11.328 -6.064 1.00 96.19 92 LEU A N 1
ATOM 715 C CA . LEU A 1 92 ? 1.841 -12.027 -7.181 1.00 96.19 92 LEU A CA 1
ATOM 716 C C . LEU A 1 92 ? 2.401 -11.596 -8.539 1.00 96.19 92 LEU A C 1
ATOM 718 O O . LEU A 1 92 ? 2.487 -12.407 -9.455 1.00 96.19 92 LEU A O 1
ATOM 722 N N . ALA A 1 93 ? 2.760 -10.317 -8.683 1.00 96.19 93 ALA A N 1
ATOM 723 C CA . ALA A 1 93 ? 3.328 -9.798 -9.922 1.00 96.19 93 ALA A CA 1
ATOM 724 C C . ALA A 1 93 ? 4.199 -8.564 -9.700 1.00 96.19 93 ALA A C 1
ATOM 726 O O . ALA A 1 93 ? 3.950 -7.758 -8.804 1.00 96.19 93 ALA A O 1
ATOM 727 N N . THR A 1 94 ? 5.194 -8.402 -10.570 1.00 97.69 94 THR A N 1
ATOM 728 C CA . THR A 1 94 ? 5.990 -7.178 -10.715 1.00 97.69 94 THR A CA 1
ATOM 729 C C . THR A 1 94 ? 5.842 -6.704 -12.152 1.00 97.69 94 THR A C 1
ATOM 731 O O . THR A 1 94 ? 6.188 -7.431 -13.078 1.00 97.69 94 THR A O 1
ATOM 734 N N . LEU A 1 95 ? 5.281 -5.515 -12.332 1.00 97.56 95 LEU A N 1
ATOM 735 C CA . LEU A 1 95 ? 4.909 -4.954 -13.622 1.00 97.56 95 LEU A CA 1
ATOM 736 C C . LEU A 1 95 ? 5.910 -3.845 -13.986 1.00 97.56 95 LEU A C 1
ATOM 738 O O . LEU A 1 95 ? 5.857 -2.763 -13.389 1.00 97.56 95 LEU A O 1
ATOM 742 N N . PRO A 1 96 ? 6.841 -4.109 -14.920 1.00 97.31 96 PRO A N 1
ATOM 743 C CA . PRO A 1 96 ? 7.739 -3.095 -15.453 1.00 97.31 96 PRO A CA 1
ATOM 744 C C . PRO A 1 96 ? 7.040 -2.244 -16.522 1.00 97.31 96 PRO A C 1
ATOM 746 O O . PRO A 1 96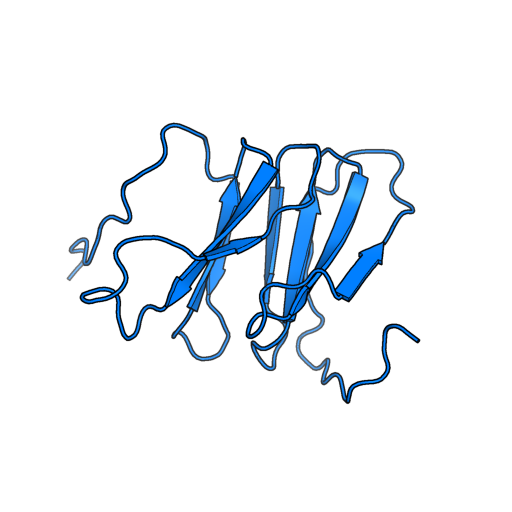 ? 5.974 -2.599 -17.023 1.00 97.31 96 PRO A O 1
ATOM 749 N N . GLY A 1 97 ? 7.677 -1.141 -16.917 1.00 95.19 97 GLY A N 1
ATOM 750 C CA . GLY A 1 97 ? 7.253 -0.331 -18.068 1.00 95.19 97 GLY A CA 1
ATOM 751 C C . GLY A 1 97 ? 7.327 1.176 -17.841 1.00 95.19 97 GLY A C 1
ATOM 752 O O . GLY A 1 97 ? 7.355 1.936 -18.805 1.00 95.19 97 GLY A O 1
ATOM 753 N N . HIS A 1 98 ? 7.407 1.622 -16.586 1.00 97.62 98 HIS A N 1
ATOM 754 C CA . HIS A 1 98 ? 7.659 3.025 -16.281 1.00 97.62 98 HIS A CA 1
ATOM 755 C C . HIS A 1 98 ? 9.157 3.344 -16.409 1.00 97.62 98 HIS A C 1
ATOM 757 O O . HIS A 1 98 ? 10.012 2.589 -15.952 1.00 97.62 98 HIS A O 1
ATOM 763 N N . ASN A 1 99 ? 9.477 4.483 -17.028 1.00 98.00 99 ASN A N 1
ATOM 764 C CA . ASN A 1 99 ? 10.860 4.962 -17.171 1.00 98.00 99 ASN A CA 1
ATOM 765 C C . ASN A 1 99 ? 11.327 5.809 -15.976 1.00 98.00 99 ASN A C 1
ATOM 767 O O . ASN A 1 99 ? 12.522 6.068 -15.836 1.00 98.00 99 ASN A O 1
ATOM 771 N N . ASP A 1 100 ? 10.392 6.188 -15.107 1.00 98.25 100 ASP A N 1
ATOM 772 C CA . ASP A 1 100 ? 10.589 6.997 -13.906 1.00 98.25 100 ASP A CA 1
ATOM 773 C C . ASP A 1 100 ? 9.645 6.507 -12.789 1.00 98.25 100 ASP A C 1
ATOM 775 O O . ASP A 1 100 ? 8.886 5.553 -12.987 1.00 98.25 100 ASP A O 1
ATOM 779 N N . GLN A 1 101 ? 9.727 7.109 -11.605 1.00 98.38 101 GLN A N 1
ATOM 780 C CA . GLN A 1 101 ? 8.995 6.715 -10.406 1.00 98.38 101 GLN A CA 1
ATOM 781 C C . GLN A 1 101 ? 7.482 6.587 -10.626 1.00 98.38 101 GLN A C 1
ATOM 783 O O . GLN A 1 101 ? 6.837 7.413 -11.279 1.00 98.38 101 GLN A O 1
ATOM 788 N N . VAL A 1 102 ? 6.884 5.570 -10.004 1.00 98.69 102 VAL A N 1
ATOM 789 C CA . VAL A 1 102 ? 5.432 5.381 -10.019 1.00 98.69 102 VAL A CA 1
ATOM 790 C C . VAL A 1 102 ? 4.812 6.136 -8.849 1.00 98.69 102 VAL A C 1
ATOM 792 O O . VAL A 1 102 ? 4.784 5.654 -7.719 1.00 98.69 102 VAL A O 1
ATOM 795 N N . ASN A 1 103 ? 4.296 7.331 -9.131 1.00 98.50 103 ASN A N 1
ATOM 796 C CA . ASN A 1 103 ? 3.742 8.223 -8.107 1.00 98.50 103 ASN A CA 1
ATOM 797 C C . ASN A 1 103 ? 2.372 7.789 -7.567 1.00 98.50 103 ASN A C 1
ATOM 799 O O . ASN A 1 103 ? 2.005 8.162 -6.456 1.00 98.50 103 ASN A O 1
ATOM 803 N N . SER A 1 104 ? 1.580 7.052 -8.350 1.00 98.38 104 SER A N 1
ATOM 804 C CA . SER A 1 104 ? 0.217 6.680 -7.969 1.00 98.38 104 SER A CA 1
ATOM 805 C C . SER A 1 104 ? -0.206 5.360 -8.595 1.00 98.38 104 SER A C 1
ATOM 807 O O . SER A 1 104 ? 0.132 5.076 -9.743 1.00 98.38 104 SER A O 1
ATOM 809 N N . VAL A 1 105 ? -0.976 4.577 -7.842 1.00 98.38 105 VAL A N 1
ATOM 810 C CA . VAL A 1 105 ? -1.665 3.382 -8.327 1.00 98.38 105 VAL A CA 1
ATOM 811 C C . VAL A 1 105 ? -3.113 3.394 -7.847 1.00 98.38 105 VAL A C 1
ATOM 813 O O . VAL A 1 105 ? -3.423 3.878 -6.760 1.00 98.38 105 VAL A O 1
ATOM 816 N N . ALA A 1 106 ? -4.012 2.832 -8.649 1.00 97.56 106 ALA A N 1
ATOM 817 C CA . ALA A 1 106 ? -5.405 2.638 -8.277 1.00 97.56 106 ALA A CA 1
ATOM 818 C C . ALA A 1 106 ? -5.948 1.371 -8.935 1.00 97.56 106 ALA A C 1
ATOM 820 O O . ALA A 1 106 ? -5.605 1.049 -10.072 1.00 97.56 106 ALA A O 1
ATOM 821 N N . PHE A 1 107 ? -6.839 0.673 -8.235 1.00 94.19 107 PHE A N 1
ATOM 822 C CA . PHE A 1 107 ? -7.660 -0.357 -8.857 1.00 94.19 107 PHE A CA 1
ATOM 823 C C . PHE A 1 107 ? -8.934 0.259 -9.418 1.00 94.19 107 PHE A C 1
ATOM 825 O O . PHE A 1 107 ? -9.575 1.094 -8.779 1.00 94.19 107 PHE A O 1
ATOM 832 N N . HIS A 1 108 ? -9.350 -0.218 -10.589 1.00 91.00 108 HIS A N 1
ATOM 833 C CA . HIS A 1 108 ? -10.664 0.112 -11.119 1.00 91.00 108 HIS A CA 1
ATOM 834 C C . HIS A 1 108 ? -11.766 -0.366 -10.142 1.00 91.00 108 HIS A C 1
ATOM 836 O O . HIS A 1 108 ? -11.718 -1.511 -9.678 1.00 91.00 108 HIS A O 1
ATOM 842 N N . PRO A 1 109 ? -12.792 0.455 -9.843 1.00 85.25 109 PRO A N 1
ATOM 843 C CA . PRO A 1 109 ? -13.743 0.203 -8.752 1.00 85.25 109 PRO A CA 1
ATOM 844 C C . PRO A 1 109 ? -14.604 -1.057 -8.925 1.00 85.25 109 PRO A C 1
ATOM 846 O O . PRO A 1 109 ? -15.109 -1.600 -7.944 1.00 85.25 109 PRO A O 1
ATOM 849 N N . LEU A 1 110 ? -14.774 -1.531 -10.163 1.00 80.25 110 LEU A N 1
ATOM 850 C CA . LEU A 1 110 ? -15.576 -2.720 -10.491 1.00 80.25 110 LEU A CA 1
ATOM 851 C C . LEU A 1 110 ? -14.740 -3.965 -10.785 1.00 80.25 110 LEU A C 1
ATOM 853 O O . LEU A 1 110 ? -15.291 -5.015 -11.112 1.00 80.25 110 LEU A O 1
ATOM 857 N N . PHE A 1 111 ? -13.417 -3.858 -10.705 1.00 71.06 111 PHE A N 1
ATOM 858 C CA . PHE A 1 111 ? -12.549 -4.969 -11.041 1.00 71.06 111 PHE A CA 1
ATOM 859 C C . PHE A 1 111 ? -12.681 -6.100 -10.005 1.00 71.06 111 PHE A C 1
ATOM 861 O O . PHE A 1 111 ? -12.306 -5.947 -8.840 1.00 71.06 111 PHE A O 1
ATOM 868 N N . LYS A 1 112 ? -13.236 -7.238 -10.439 1.00 63.28 112 LYS A N 1
ATOM 869 C CA . LYS A 1 112 ? -13.330 -8.493 -9.681 1.00 63.28 112 LYS A CA 1
ATOM 870 C C . LYS A 1 112 ? -12.341 -9.467 -10.303 1.00 63.28 112 LYS A C 1
ATOM 872 O O . LYS A 1 112 ? -12.568 -9.906 -11.426 1.00 63.28 112 LYS A O 1
ATOM 877 N N . ASN A 1 113 ? -11.250 -9.794 -9.617 1.00 61.94 113 ASN A N 1
ATOM 878 C CA . ASN A 1 113 ? -10.337 -10.796 -10.150 1.00 61.94 113 ASN A CA 1
ATOM 879 C C . ASN A 1 113 ? -10.765 -12.194 -9.707 1.00 61.94 113 ASN A C 1
ATOM 881 O O . ASN A 1 113 ? -10.714 -12.518 -8.522 1.00 61.94 113 ASN A O 1
ATOM 885 N N . ASN A 1 114 ? -11.144 -13.016 -10.683 1.00 50.44 114 ASN A N 1
ATOM 886 C CA . ASN A 1 114 ? -11.246 -14.462 -10.552 1.00 50.44 114 ASN A CA 1
ATOM 887 C C . ASN A 1 114 ? -9.887 -15.057 -10.965 1.00 50.44 114 ASN A C 1
ATOM 889 O O . ASN A 1 114 ? -9.661 -15.290 -12.144 1.00 50.44 114 ASN A O 1
ATOM 893 N N . GLN A 1 115 ? -8.973 -15.229 -10.005 1.00 49.59 115 GLN A N 1
ATOM 894 C CA . GLN A 1 115 ? -7.789 -16.121 -9.989 1.00 49.59 115 GLN A CA 1
ATOM 895 C C . GLN A 1 115 ? -6.814 -16.243 -11.198 1.00 49.59 115 GLN A C 1
ATOM 897 O O . GLN A 1 115 ? -5.826 -16.952 -11.054 1.00 49.59 115 GLN A O 1
ATOM 902 N N . LYS A 1 116 ? -6.982 -15.584 -12.355 1.00 48.97 116 LYS A N 1
ATOM 903 C CA . LYS A 1 116 ? -6.189 -15.873 -13.580 1.00 48.97 116 LYS A CA 1
ATOM 904 C C . LYS A 1 116 ? -5.406 -14.699 -14.185 1.00 48.97 116 LYS A C 1
ATOM 906 O O . LYS A 1 116 ? -5.193 -14.668 -15.389 1.00 48.97 116 LYS A O 1
ATOM 911 N N . MET A 1 117 ? -4.978 -13.718 -13.396 1.00 57.03 117 MET A N 1
ATOM 912 C CA . MET A 1 117 ? -4.335 -12.524 -13.970 1.00 57.03 117 MET A CA 1
ATOM 913 C C . MET A 1 117 ? -2.811 -12.634 -14.174 1.00 57.03 117 MET A C 1
ATOM 915 O O . MET A 1 117 ? -2.249 -11.784 -14.852 1.00 57.03 117 MET A O 1
ATOM 919 N N . PHE A 1 118 ? -2.146 -13.664 -13.639 1.00 52.25 118 PHE A N 1
ATOM 920 C CA . PHE A 1 118 ? -0.675 -13.763 -13.658 1.00 52.25 118 PHE A CA 1
ATOM 921 C C . PHE A 1 118 ? -0.148 -15.156 -14.049 1.00 52.25 118 PHE A C 1
ATOM 923 O O . PHE A 1 118 ? 0.817 -15.628 -13.454 1.00 52.25 118 PHE A O 1
ATOM 930 N N . ALA A 1 119 ? -0.802 -15.824 -15.007 1.00 38.81 119 ALA A N 1
ATOM 931 C CA . ALA A 1 119 ? -0.278 -17.037 -15.646 1.00 38.81 119 ALA A CA 1
ATOM 932 C C . ALA A 1 119 ? 0.387 -16.702 -16.984 1.00 38.81 119 ALA A C 1
ATOM 934 O O . ALA A 1 119 ? -0.159 -15.818 -17.684 1.00 38.81 119 ALA A O 1
#